Protein AF-A0A1Y5GQB9-F1 (afdb_monomer_lite)

Radius of gyration: 12.96 Å; chains: 1; bounding box: 36×26×38 Å

pLDDT: mean 78.53, std 13.79, range [39.03, 92.88]

Secondary structure (DSSP, 8-state):
-------EEEEE-SEEEEETTTEEEEEEE-SSTT----TT-EEEEE-TTS-EEEEEEEEEEEEEPTTSS-EEEEEEE---SS-PPPTTPEEEE-

Structure (mmCIF, N/CA/C/O backbone):
data_AF-A0A1Y5GQB9-F1
#
_entry.id   AF-A0A1Y5GQB9-F1
#
loop_
_atom_site.group_PDB
_atom_site.id
_atom_site.type_symbol
_atom_site.label_atom_id
_atom_site.label_alt_id
_atom_site.label_comp_id
_atom_site.label_asym_id
_atom_site.label_entity_id
_atom_site.label_seq_id
_atom_site.pdbx_PDB_ins_code
_atom_site.Cartn_x
_atom_site.Cartn_y
_atom_site.Cartn_z
_atom_site.occupancy
_atom_site.B_iso_or_equiv
_atom_site.auth_seq_id
_atom_site.auth_comp_id
_atom_site.auth_asym_id
_atom_site.auth_atom_id
_atom_site.pdbx_PDB_model_num
ATOM 1 N N . MET A 1 1 ? 20.490 12.911 17.742 1.00 39.03 1 MET A N 1
ATOM 2 C CA . MET A 1 1 ? 20.914 11.945 16.705 1.00 39.03 1 MET A CA 1
ATOM 3 C C . MET A 1 1 ? 19.656 11.349 16.090 1.00 39.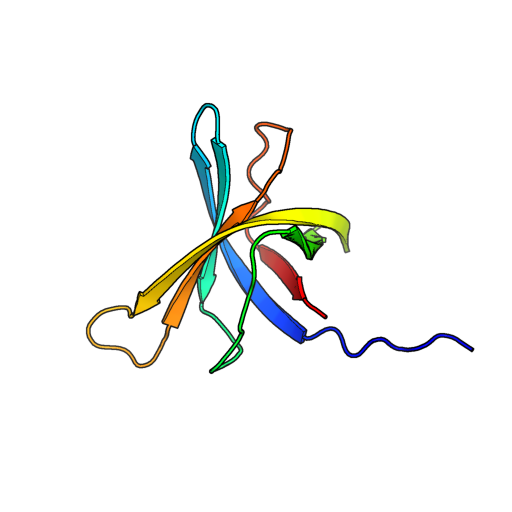03 1 MET A C 1
ATOM 5 O O . MET A 1 1 ? 19.183 10.329 16.569 1.00 39.03 1 MET A O 1
ATOM 9 N N . SER A 1 2 ? 19.055 12.024 15.106 1.00 41.31 2 SER A N 1
ATOM 10 C CA . SER A 1 2 ? 17.935 11.436 14.362 1.00 41.31 2 SER A CA 1
ATOM 11 C C . SER A 1 2 ? 18.523 10.476 13.347 1.00 41.31 2 SER A C 1
ATOM 13 O O . SER A 1 2 ? 19.142 10.910 12.378 1.00 41.31 2 SER A O 1
ATOM 15 N N . SER A 1 3 ? 18.378 9.179 13.607 1.00 40.19 3 SER A N 1
ATOM 16 C CA . SER A 1 3 ? 18.512 8.169 12.568 1.00 40.19 3 SER A CA 1
ATOM 17 C C . SER A 1 3 ? 17.518 8.553 11.477 1.00 40.19 3 SER A C 1
ATOM 19 O O . SER A 1 3 ? 16.307 8.440 11.668 1.00 40.19 3 SER A O 1
ATOM 21 N N . VAL A 1 4 ? 18.017 9.100 10.369 1.00 47.78 4 VAL A N 1
ATOM 22 C CA . VAL A 1 4 ? 17.262 9.152 9.122 1.00 47.78 4 VAL A CA 1
ATOM 23 C C . VAL A 1 4 ? 17.159 7.694 8.700 1.00 47.78 4 VAL A C 1
ATOM 25 O O . VAL A 1 4 ? 18.006 7.184 7.970 1.00 47.78 4 VAL A O 1
ATOM 28 N N . MET A 1 5 ? 16.189 6.981 9.279 1.00 49.78 5 MET A N 1
ATOM 29 C CA . MET A 1 5 ? 15.832 5.652 8.813 1.00 49.78 5 MET A CA 1
ATOM 30 C C . MET A 1 5 ? 15.539 5.802 7.326 1.00 49.78 5 MET A C 1
ATOM 32 O O . MET A 1 5 ? 14.813 6.708 6.915 1.00 49.78 5 MET A O 1
ATOM 36 N N . ASN A 1 6 ? 16.221 4.999 6.519 1.00 60.19 6 ASN A N 1
ATOM 37 C CA . ASN A 1 6 ? 16.245 5.116 5.071 1.00 60.19 6 ASN A CA 1
ATOM 38 C C . ASN A 1 6 ? 14.926 4.561 4.511 1.00 60.19 6 ASN A C 1
ATOM 40 O O . ASN A 1 6 ? 14.892 3.474 3.946 1.00 60.19 6 ASN A O 1
ATOM 44 N N . ARG A 1 7 ? 13.823 5.274 4.768 1.00 73.56 7 ARG A N 1
ATOM 45 C CA . ARG A 1 7 ? 12.462 4.875 4.401 1.00 73.56 7 ARG A CA 1
ATOM 46 C C . ARG A 1 7 ? 12.369 4.790 2.885 1.00 73.56 7 ARG A C 1
ATOM 48 O O . ARG A 1 7 ? 12.577 5.787 2.189 1.00 73.56 7 ARG A O 1
ATOM 55 N N . LYS A 1 8 ? 12.042 3.614 2.357 1.00 85.50 8 LYS A N 1
ATOM 56 C CA . LYS A 1 8 ? 11.876 3.421 0.916 1.00 85.50 8 LYS A CA 1
ATOM 57 C C . LYS A 1 8 ? 10.439 3.723 0.542 1.00 85.50 8 LYS A C 1
ATOM 59 O O . LYS A 1 8 ? 9.521 3.071 1.028 1.00 85.50 8 LYS A O 1
ATOM 64 N N . HIS A 1 9 ? 10.253 4.706 -0.332 1.00 89.94 9 HIS A N 1
ATOM 65 C CA . HIS A 1 9 ? 8.957 4.954 -0.950 1.00 89.94 9 HIS A CA 1
ATOM 66 C C . HIS A 1 9 ? 8.633 3.787 -1.885 1.00 89.94 9 HIS A C 1
ATOM 68 O O . HIS A 1 9 ? 9.324 3.591 -2.884 1.00 89.94 9 HIS A O 1
ATOM 74 N N . ILE A 1 10 ? 7.624 2.994 -1.533 1.00 90.12 10 ILE A N 1
ATOM 75 C CA . ILE A 1 10 ? 7.302 1.759 -2.245 1.00 90.12 10 ILE A CA 1
ATOM 76 C C . ILE A 1 10 ? 6.349 2.040 -3.401 1.00 90.12 10 ILE A C 1
ATOM 78 O O . ILE A 1 10 ? 6.611 1.613 -4.521 1.00 90.12 10 ILE A O 1
ATOM 82 N N . PHE A 1 11 ? 5.262 2.764 -3.141 1.00 89.88 11 PHE A N 1
ATOM 83 C CA . PHE A 1 11 ? 4.293 3.175 -4.152 1.00 89.88 11 PHE A CA 1
ATOM 84 C C . PHE A 1 11 ? 3.436 4.335 -3.648 1.00 89.88 11 PHE A C 1
ATOM 86 O O . PHE A 1 11 ? 3.330 4.586 -2.444 1.00 89.88 11 PHE A O 1
ATOM 93 N N . THR A 1 12 ? 2.781 4.998 -4.594 1.00 91.50 12 THR A N 1
ATOM 94 C CA . THR A 1 12 ? 1.696 5.940 -4.326 1.00 91.50 12 THR A CA 1
ATOM 95 C C . THR A 1 12 ? 0.368 5.220 -4.531 1.00 91.50 12 THR A C 1
ATOM 97 O O . THR A 1 12 ? 0.215 4.511 -5.524 1.00 91.50 12 THR A O 1
ATOM 100 N N . VAL A 1 13 ? -0.586 5.397 -3.616 1.00 91.00 13 VAL A N 1
ATOM 101 C CA . VAL A 1 13 ? -1.934 4.827 -3.726 1.00 91.00 13 VAL A CA 1
ATOM 102 C C . VAL A 1 13 ? -2.650 5.444 -4.930 1.00 91.00 13 VAL A C 1
ATOM 104 O O . VAL A 1 13 ? -2.920 6.647 -4.955 1.00 91.00 13 VAL A O 1
ATOM 107 N N . GLU A 1 14 ? -2.944 4.609 -5.920 1.00 90.75 14 GLU A N 1
ATOM 108 C CA . GLU A 1 14 ? -3.703 4.938 -7.133 1.00 90.75 14 GLU A CA 1
ATOM 109 C C . GLU A 1 14 ? -5.132 4.390 -7.073 1.00 90.75 14 GLU A C 1
ATOM 111 O O . GLU A 1 14 ? -6.021 4.937 -7.722 1.00 90.75 14 GLU A O 1
ATOM 116 N N . ASP A 1 15 ? -5.355 3.347 -6.271 1.00 88.62 15 ASP A N 1
ATOM 117 C CA . ASP A 1 15 ? -6.675 2.805 -5.962 1.00 88.62 15 ASP A CA 1
ATOM 118 C C . ASP A 1 15 ? -6.677 2.195 -4.551 1.00 88.62 15 ASP A C 1
ATOM 120 O O . ASP A 1 15 ? -5.642 1.747 -4.046 1.00 88.62 15 ASP A O 1
ATOM 124 N N . ALA A 1 16 ? -7.834 2.197 -3.895 1.00 88.06 16 ALA A N 1
ATOM 125 C CA . ALA A 1 16 ? -8.008 1.589 -2.586 1.00 88.06 16 ALA A CA 1
ATOM 126 C C . ALA A 1 16 ? -9.444 1.107 -2.381 1.00 88.06 16 ALA A C 1
ATOM 128 O O . ALA A 1 16 ? -10.407 1.834 -2.622 1.00 88.06 16 ALA A O 1
ATOM 129 N N . PHE A 1 17 ? -9.603 -0.105 -1.853 1.00 85.94 17 PHE A N 1
ATOM 130 C CA . PHE A 1 17 ? -10.924 -0.666 -1.580 1.00 85.94 17 PHE A CA 1
ATOM 131 C C . PHE A 1 17 ? -10.947 -1.479 -0.290 1.00 85.94 17 PHE A C 1
ATOM 133 O O . PHE A 1 17 ? -9.958 -2.084 0.118 1.00 85.94 17 PHE A O 1
ATOM 140 N N . TYR A 1 18 ? -12.100 -1.479 0.371 1.00 85.50 18 TYR A N 1
ATOM 141 C CA . TYR A 1 18 ? -12.314 -2.218 1.608 1.00 85.50 18 TYR A CA 1
ATOM 142 C C . TYR A 1 18 ? -12.843 -3.623 1.305 1.00 85.50 18 TYR A C 1
ATOM 144 O O . TYR A 1 18 ? -13.788 -3.781 0.532 1.00 85.50 18 TYR A O 1
ATOM 152 N N . ILE A 1 19 ? -12.260 -4.633 1.947 1.00 83.38 19 ILE A N 1
ATOM 153 C CA . ILE A 1 19 ? -12.768 -6.003 1.970 1.00 83.38 19 ILE A CA 1
ATOM 154 C C . ILE A 1 19 ? -13.390 -6.249 3.343 1.00 83.38 19 ILE A C 1
ATOM 156 O O . ILE A 1 19 ? -12.704 -6.222 4.371 1.00 83.38 19 ILE A O 1
ATOM 160 N N . GLU A 1 20 ? -14.693 -6.522 3.349 1.00 82.56 20 GLU A N 1
ATOM 161 C CA . GLU A 1 20 ? -15.456 -6.760 4.570 1.00 82.56 20 GLU A CA 1
ATOM 162 C C . GLU A 1 20 ? -14.846 -7.880 5.420 1.00 82.56 20 GLU A C 1
ATOM 164 O O . GLU A 1 20 ? -14.522 -8.964 4.934 1.00 82.56 20 GLU A O 1
ATOM 169 N N . GLY A 1 21 ? -14.635 -7.578 6.705 1.00 82.00 21 GLY A N 1
ATOM 170 C CA . GLY A 1 21 ? -14.038 -8.503 7.667 1.00 82.00 21 GLY A CA 1
ATOM 171 C C . GLY A 1 21 ? -12.540 -8.769 7.478 1.00 82.00 21 GLY A C 1
ATOM 172 O O . GLY A 1 21 ? -11.993 -9.572 8.231 1.00 82.00 21 GLY A O 1
ATOM 173 N N . ARG A 1 22 ? -11.864 -8.121 6.513 1.00 81.31 22 ARG A N 1
ATOM 174 C CA . ARG A 1 22 ? -10.421 -8.312 6.266 1.00 81.31 22 ARG A CA 1
ATOM 175 C C . ARG A 1 22 ? -9.580 -7.046 6.394 1.00 81.31 22 ARG A C 1
ATOM 177 O O . ARG A 1 22 ? -8.509 -7.125 6.979 1.00 81.31 22 ARG A O 1
ATOM 184 N N . GLY A 1 23 ? -10.027 -5.905 5.868 1.00 85.56 23 GLY A N 1
ATOM 185 C CA . GLY A 1 23 ? -9.249 -4.657 5.901 1.00 85.56 23 GLY A CA 1
ATOM 186 C C . GLY A 1 23 ? -9.320 -3.868 4.597 1.00 85.56 23 GLY A C 1
ATOM 187 O O . GLY A 1 23 ? -10.242 -4.054 3.806 1.00 85.56 23 GLY A O 1
ATOM 188 N 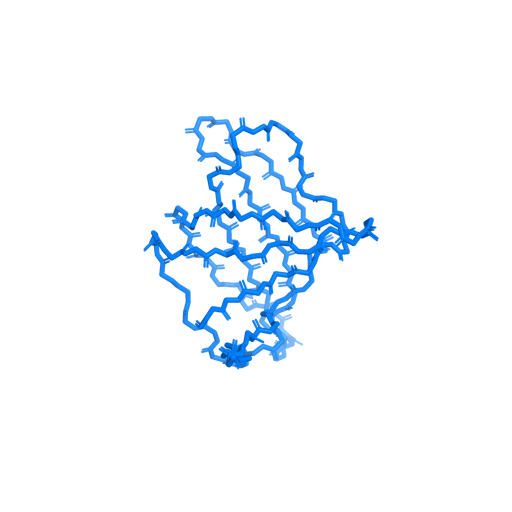N . VAL A 1 24 ? -8.351 -2.982 4.369 1.00 87.69 24 VAL A N 1
ATOM 189 C CA . VAL A 1 24 ? -8.269 -2.146 3.158 1.00 87.69 24 VAL A CA 1
ATOM 190 C C . VAL A 1 24 ? -7.129 -2.643 2.277 1.00 87.69 24 VAL A C 1
ATOM 192 O O . VAL A 1 24 ? -6.030 -2.879 2.769 1.00 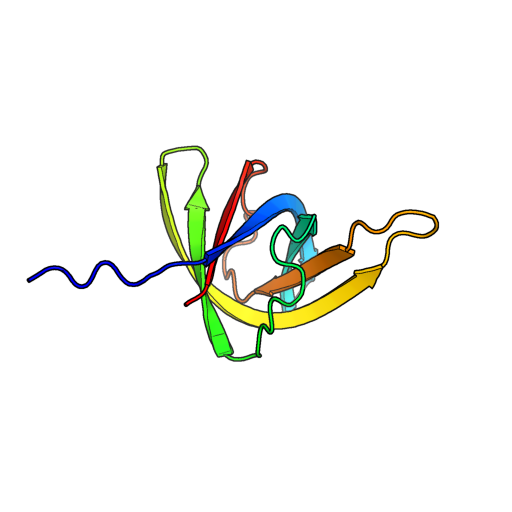87.69 24 VAL A O 1
ATOM 195 N N . VAL A 1 25 ? -7.379 -2.791 0.980 1.00 88.25 25 VAL A N 1
ATOM 196 C CA . VAL A 1 25 ? -6.344 -3.047 -0.023 1.00 88.25 25 VAL A CA 1
ATOM 197 C C . VAL A 1 25 ? -5.892 -1.715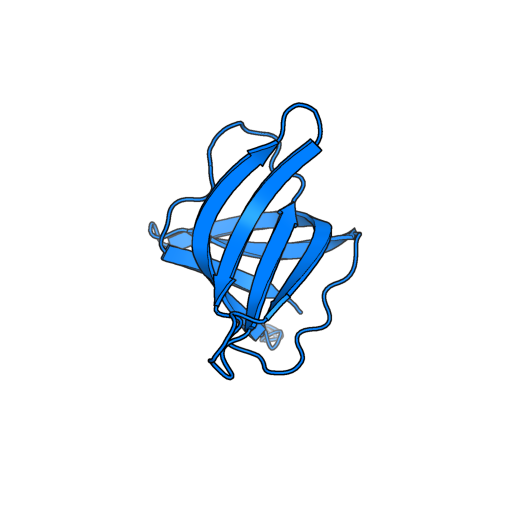 -0.601 1.00 88.25 25 VAL A C 1
ATOM 199 O O . VAL A 1 25 ? -6.715 -0.947 -1.090 1.00 88.25 25 VAL A O 1
ATOM 202 N N . LEU A 1 26 ? -4.589 -1.456 -0.542 1.00 89.75 26 LEU A N 1
ATOM 203 C CA . LEU A 1 26 ? -3.925 -0.313 -1.160 1.00 89.75 26 LEU A CA 1
ATOM 204 C C . LEU A 1 26 ? -3.258 -0.770 -2.450 1.00 89.75 26 LEU A C 1
ATOM 206 O O . LEU A 1 26 ? -2.455 -1.701 -2.418 1.00 89.75 26 LEU A O 1
ATOM 210 N N . VAL A 1 27 ? -3.568 -0.117 -3.564 1.00 88.31 27 VAL A N 1
ATOM 211 C CA . VAL A 1 27 ? -3.047 -0.481 -4.880 1.00 88.31 27 VAL A CA 1
ATOM 212 C C . VAL A 1 27 ? -2.262 0.681 -5.466 1.00 88.31 27 VAL A C 1
ATOM 214 O O . VAL A 1 27 ? -2.701 1.830 -5.438 1.00 88.31 27 VAL A O 1
ATOM 217 N N . GLY A 1 28 ? -1.103 0.377 -6.038 1.00 88.12 28 GLY A N 1
ATOM 218 C CA . GLY A 1 28 ? -0.352 1.332 -6.841 1.00 88.12 28 GLY A CA 1
ATOM 219 C C . GLY A 1 28 ? 0.773 0.678 -7.622 1.00 88.12 28 GLY A C 1
ATOM 220 O O . GLY A 1 28 ? 1.081 -0.505 -7.451 1.00 88.12 28 GLY A O 1
ATOM 221 N N . ASN A 1 29 ? 1.396 1.459 -8.499 1.00 85.31 29 ASN A N 1
ATOM 222 C CA . ASN A 1 29 ? 2.581 1.013 -9.220 1.00 85.31 29 ASN A CA 1
ATOM 223 C C . ASN A 1 29 ? 3.781 0.973 -8.271 1.00 85.31 29 ASN A C 1
ATOM 225 O O . ASN A 1 29 ? 4.136 1.975 -7.647 1.00 85.31 29 ASN A O 1
ATOM 229 N N . CYS A 1 30 ? 4.413 -0.193 -8.174 1.00 83.62 30 CYS A N 1
ATOM 230 C CA . CYS A 1 30 ? 5.589 -0.381 -7.346 1.00 83.62 30 CYS A CA 1
ATOM 231 C C . CYS A 1 30 ? 6.780 0.365 -7.960 1.00 83.62 30 CYS A C 1
ATOM 233 O O . CYS A 1 30 ? 7.197 0.092 -9.086 1.00 83.62 30 CYS A O 1
ATOM 235 N N . LEU A 1 31 ? 7.343 1.303 -7.204 1.00 82.38 31 LEU A N 1
ATOM 236 C CA . LEU A 1 31 ? 8.509 2.100 -7.592 1.00 82.38 31 LEU A CA 1
ATOM 237 C C . LEU A 1 31 ? 9.827 1.370 -7.316 1.00 82.38 31 LEU A C 1
ATOM 239 O O . LEU A 1 31 ? 10.889 1.796 -7.767 1.00 82.38 31 LEU A O 1
ATOM 243 N N . VAL A 1 32 ? 9.771 0.271 -6.564 1.00 79.44 32 VAL A N 1
ATOM 244 C CA . VAL A 1 32 ? 10.939 -0.502 -6.155 1.00 79.44 32 VAL A CA 1
ATOM 245 C C . VAL A 1 32 ? 10.862 -1.870 -6.812 1.00 79.44 32 VAL A C 1
ATOM 247 O O . VAL A 1 32 ? 10.026 -2.696 -6.465 1.00 79.44 32 VAL A O 1
ATOM 250 N N . THR A 1 33 ? 11.800 -2.152 -7.712 1.00 64.25 33 THR A N 1
ATOM 251 C CA . THR A 1 33 ? 11.818 -3.351 -8.574 1.00 64.25 33 THR A CA 1
ATOM 252 C C . THR A 1 33 ? 11.850 -4.689 -7.808 1.00 64.25 33 THR A C 1
ATOM 254 O O . THR A 1 33 ? 11.765 -5.746 -8.425 1.00 64.25 33 THR A O 1
ATOM 257 N N . LYS A 1 34 ? 12.016 -4.661 -6.475 1.00 64.38 34 LYS A N 1
ATOM 258 C CA . LYS A 1 34 ? 12.059 -5.813 -5.556 1.00 64.38 34 LYS A CA 1
ATOM 259 C C . LYS A 1 34 ? 11.615 -5.445 -4.129 1.00 64.38 34 LYS A C 1
ATOM 261 O O . LYS A 1 34 ? 12.284 -5.829 -3.170 1.00 64.38 34 LYS A O 1
ATOM 266 N N . ALA A 1 35 ? 10.563 -4.644 -3.953 1.00 69.31 35 ALA A N 1
ATOM 267 C CA . ALA A 1 35 ? 10.024 -4.447 -2.604 1.00 69.31 35 ALA A CA 1
ATOM 268 C C . ALA A 1 35 ? 9.499 -5.785 -2.071 1.00 69.31 35 ALA A C 1
ATOM 270 O O . ALA A 1 35 ? 8.469 -6.265 -2.533 1.00 69.31 35 ALA A O 1
ATOM 271 N N . LEU A 1 36 ? 10.223 -6.394 -1.131 1.00 77.25 36 LEU A N 1
ATOM 272 C CA . LEU A 1 36 ? 9.755 -7.549 -0.375 1.00 77.25 36 LEU A CA 1
ATOM 273 C C . LEU A 1 36 ? 9.002 -7.016 0.837 1.00 77.25 36 LEU A C 1
ATOM 275 O O . LEU A 1 36 ? 9.619 -6.486 1.759 1.00 77.25 36 LEU A O 1
ATOM 279 N N . LEU A 1 37 ? 7.679 -7.113 0.788 1.00 83.81 37 LEU A N 1
ATOM 280 C CA . LEU A 1 37 ? 6.807 -6.765 1.897 1.00 83.81 37 LEU A CA 1
ATOM 281 C C . LEU A 1 37 ? 6.319 -8.051 2.555 1.00 83.81 37 LEU A C 1
ATOM 283 O O . LEU A 1 37 ? 5.975 -9.015 1.868 1.00 83.81 37 LEU A O 1
ATOM 287 N N . PHE A 1 38 ? 6.286 -8.060 3.883 1.00 84.38 38 PHE A N 1
ATOM 288 C CA . PHE A 1 38 ? 5.894 -9.235 4.655 1.00 84.38 38 PHE A CA 1
ATOM 289 C C . PHE A 1 38 ? 4.674 -8.942 5.532 1.00 84.38 38 PHE A C 1
ATOM 291 O O . PHE A 1 38 ? 4.538 -7.824 6.033 1.00 84.38 38 PHE A O 1
ATOM 298 N N . PRO A 1 39 ? 3.802 -9.936 5.776 1.00 85.69 39 PRO A N 1
ATOM 299 C CA . PRO A 1 39 ? 2.784 -9.827 6.814 1.00 85.69 39 PRO A CA 1
ATOM 300 C C . PRO A 1 39 ? 3.393 -9.412 8.159 1.00 85.69 39 PRO A C 1
ATOM 302 O O . PRO A 1 39 ? 4.504 -9.820 8.503 1.00 85.69 39 PRO A O 1
ATOM 305 N N . ASN A 1 40 ? 2.652 -8.609 8.917 1.00 87.00 40 ASN A N 1
ATOM 306 C CA . ASN A 1 40 ? 3.030 -7.975 10.183 1.00 87.00 40 ASN A CA 1
ATOM 307 C C . ASN A 1 40 ? 4.120 -6.889 10.089 1.00 87.00 40 ASN A C 1
ATOM 309 O O . ASN A 1 40 ? 4.496 -6.285 11.097 1.00 87.00 40 ASN A O 1
ATOM 313 N N . GLN A 1 41 ? 4.637 -6.594 8.891 1.00 88.44 41 GLN A N 1
ATOM 314 C CA . GLN A 1 41 ? 5.493 -5.429 8.691 1.00 88.44 41 GLN A CA 1
ATOM 315 C C . GLN A 1 41 ? 4.657 -4.149 8.810 1.00 88.44 41 GLN A C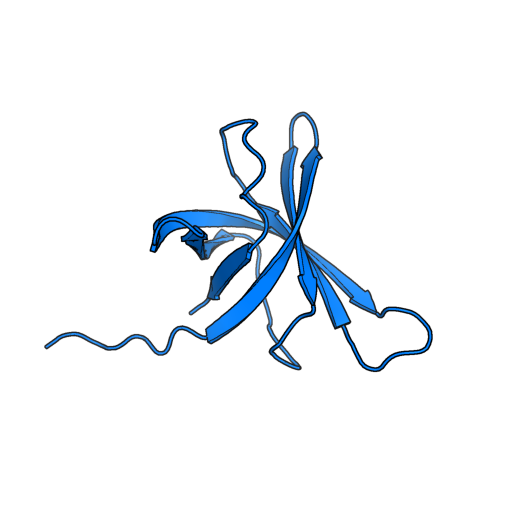 1
ATOM 317 O O . GLN A 1 41 ? 3.529 -4.069 8.315 1.00 88.44 41 GLN A O 1
ATOM 322 N N . LYS A 1 42 ? 5.224 -3.130 9.460 1.00 88.88 42 LYS A N 1
ATOM 323 C CA . LYS A 1 42 ? 4.602 -1.809 9.541 1.00 88.88 42 LYS A CA 1
ATOM 324 C C . LYS A 1 42 ? 4.866 -1.015 8.269 1.00 88.88 42 LYS A C 1
ATOM 326 O O . LYS A 1 42 ? 5.987 -0.993 7.766 1.00 88.88 42 LYS A O 1
ATOM 331 N N . LEU A 1 43 ? 3.834 -0.333 7.798 1.00 89.38 43 LEU A N 1
ATOM 332 C CA . LEU A 1 43 ? 3.909 0.649 6.730 1.00 89.38 43 LEU A CA 1
ATOM 333 C C . LEU A 1 43 ? 3.613 2.027 7.287 1.00 89.38 43 LEU A C 1
ATOM 335 O O . LEU A 1 43 ? 2.656 2.213 8.041 1.00 89.38 43 LEU A O 1
ATOM 339 N N . GLU A 1 44 ? 4.408 2.996 6.862 1.00 91.12 44 GLU A N 1
ATOM 340 C CA . GLU A 1 44 ? 4.082 4.398 7.060 1.00 91.12 44 GLU A CA 1
ATOM 341 C C . GLU A 1 44 ? 3.307 4.908 5.845 1.00 91.12 44 GLU A C 1
ATOM 343 O O . GLU A 1 44 ? 3.703 4.712 4.693 1.00 91.12 44 GLU A O 1
ATOM 348 N N . LEU A 1 45 ? 2.197 5.579 6.115 1.00 90.19 45 LEU A N 1
ATOM 349 C CA . LEU A 1 45 ? 1.339 6.216 5.134 1.00 90.19 45 LEU A CA 1
ATOM 350 C C . LEU A 1 45 ? 1.468 7.726 5.318 1.00 90.19 45 LEU A C 1
ATOM 352 O O . LEU A 1 45 ? 1.134 8.250 6.380 1.00 90.19 45 LEU A O 1
ATOM 356 N N . VAL A 1 46 ? 1.940 8.425 4.291 1.00 91.69 46 VAL A N 1
ATOM 357 C CA . VAL A 1 46 ? 1.927 9.892 4.258 1.00 91.69 46 VAL A CA 1
ATOM 358 C C . VAL A 1 46 ? 0.738 10.326 3.417 1.00 91.69 46 VAL A C 1
ATOM 360 O O . VAL A 1 46 ? 0.732 10.146 2.196 1.00 91.69 46 VAL A O 1
ATOM 363 N N . LEU A 1 47 ? -0.280 10.855 4.089 1.00 90.19 47 LEU A N 1
ATOM 364 C CA . LEU A 1 47 ? -1.522 11.327 3.487 1.00 90.19 47 LEU A CA 1
ATOM 365 C C . LEU A 1 47 ? -1.262 12.559 2.602 1.00 90.19 47 LEU A C 1
ATOM 367 O O . LEU A 1 47 ? -0.296 13.290 2.835 1.00 90.19 47 LEU A O 1
ATOM 371 N N . PRO A 1 48 ? -2.135 12.862 1.622 1.00 88.38 48 PRO A N 1
ATOM 372 C CA . PRO A 1 48 ? -2.022 14.085 0.822 1.00 88.38 48 PRO A CA 1
ATOM 373 C C . PRO A 1 48 ? -2.043 15.379 1.649 1.00 88.38 48 PRO A C 1
ATOM 375 O O . PRO A 1 48 ? -1.477 16.381 1.220 1.00 88.38 48 PRO A O 1
ATOM 378 N N . SER A 1 49 ? -2.659 15.359 2.839 1.00 88.94 49 SER A N 1
ATOM 379 C CA . SER A 1 49 ? -2.620 16.465 3.808 1.00 88.94 49 SER A CA 1
ATOM 380 C C . SER A 1 49 ? -1.225 16.706 4.399 1.00 88.94 49 SER A C 1
ATOM 382 O O . SER A 1 49 ? -0.968 17.780 4.936 1.00 88.94 49 SER A O 1
ATOM 384 N N . GLY A 1 50 ? -0.324 15.725 4.297 1.00 86.69 50 GLY A N 1
ATOM 385 C CA . GLY A 1 50 ? 0.970 15.690 4.974 1.00 86.69 50 GLY A CA 1
ATOM 386 C C . GLY A 1 50 ? 0.948 14.929 6.301 1.00 86.69 50 GLY A C 1
ATOM 387 O O . GLY A 1 50 ? 2.012 14.706 6.878 1.00 86.69 50 GLY A O 1
ATOM 388 N N . ASP A 1 51 ? -0.229 14.500 6.766 1.00 87.81 51 ASP A N 1
ATOM 389 C CA . ASP A 1 51 ? -0.356 13.712 7.991 1.00 87.81 51 ASP A CA 1
ATOM 390 C C . ASP A 1 51 ? 0.289 12.333 7.833 1.00 87.81 51 ASP A C 1
ATOM 392 O O . ASP A 1 51 ? 0.291 11.735 6.752 1.00 87.81 51 ASP A O 1
ATOM 396 N N . LEU A 1 52 ? 0.824 11.817 8.938 1.00 88.50 52 LEU A N 1
ATOM 397 C CA . LEU A 1 52 ? 1.459 10.508 8.987 1.00 88.50 52 LEU A CA 1
ATOM 398 C C . LEU A 1 52 ? 0.574 9.523 9.749 1.00 88.50 52 LEU A C 1
ATOM 400 O O . LEU A 1 52 ? 0.214 9.757 10.902 1.00 88.50 52 LEU A O 1
ATOM 404 N N . ALA A 1 53 ? 0.281 8.397 9.113 1.00 87.25 53 ALA A N 1
ATOM 405 C CA . ALA A 1 53 ? -0.363 7.247 9.727 1.00 87.25 53 ALA A CA 1
ATOM 406 C C . ALA A 1 53 ? 0.559 6.027 9.643 1.00 87.25 53 ALA A C 1
ATOM 408 O O . ALA A 1 53 ? 1.402 5.924 8.755 1.00 87.25 53 ALA A O 1
ATOM 409 N N . VAL A 1 54 ? 0.400 5.088 10.573 1.00 88.25 54 VAL A N 1
ATOM 410 C CA . VAL A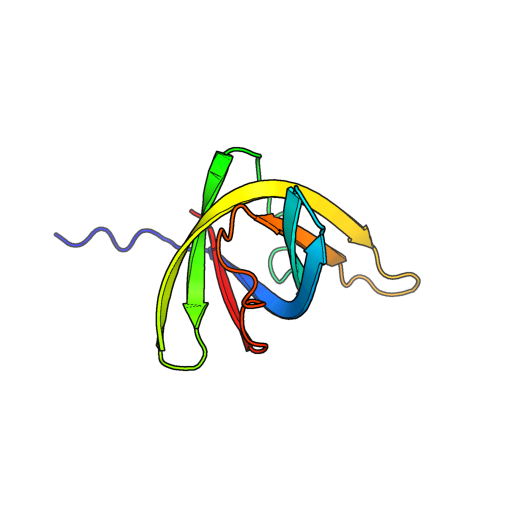 1 54 ? 1.128 3.815 10.562 1.00 88.25 54 VAL A CA 1
ATOM 411 C C . VAL A 1 54 ? 0.112 2.691 10.567 1.00 88.25 54 VAL A C 1
ATOM 413 O O . VAL A 1 54 ? -0.824 2.699 11.364 1.00 88.25 54 VAL A O 1
ATOM 416 N N . THR A 1 55 ? 0.294 1.727 9.675 1.00 88.62 55 THR A N 1
ATOM 417 C CA . THR A 1 55 ? -0.554 0.540 9.584 1.00 88.62 55 THR A CA 1
ATOM 418 C C . THR A 1 55 ? 0.294 -0.721 9.502 1.00 88.62 55 THR A C 1
ATOM 420 O O . THR A 1 55 ? 1.509 -0.656 9.332 1.00 88.62 55 THR A O 1
ATOM 423 N N . GLU A 1 56 ? -0.342 -1.872 9.653 1.00 89.75 56 GLU A N 1
ATOM 424 C CA . GLU A 1 56 ? 0.295 -3.182 9.608 1.00 89.75 56 GLU A CA 1
ATOM 425 C C . GLU A 1 56 ? -0.202 -3.958 8.390 1.00 89.75 56 GLU A C 1
ATOM 427 O O . GLU A 1 56 ? -1.395 -3.939 8.065 1.00 89.75 56 GLU A O 1
ATOM 432 N N . ILE A 1 57 ? 0.724 -4.628 7.706 1.00 89.75 57 ILE A N 1
ATOM 433 C CA . ILE A 1 57 ? 0.424 -5.481 6.560 1.00 89.75 57 ILE A CA 1
ATOM 434 C C . ILE A 1 57 ? -0.241 -6.762 7.054 1.00 89.75 57 ILE A C 1
ATOM 436 O O . ILE A 1 57 ? 0.336 -7.511 7.835 1.00 89.75 57 ILE A O 1
ATOM 440 N N . ILE A 1 58 ? -1.429 -7.056 6.537 1.00 88.31 58 ILE A N 1
ATOM 441 C CA . ILE A 1 58 ? -2.103 -8.345 6.733 1.00 88.31 58 ILE A CA 1
ATOM 442 C C . ILE A 1 58 ? -1.706 -9.314 5.612 1.00 88.31 58 ILE A C 1
ATOM 444 O O . ILE A 1 58 ? -1.493 -10.499 5.857 1.00 88.31 58 ILE A O 1
ATOM 448 N N . GLY A 1 59 ? -1.588 -8.818 4.378 1.00 84.81 59 GLY A N 1
ATOM 449 C CA . GLY A 1 59 ? -1.236 -9.621 3.208 1.00 84.81 59 GLY A CA 1
ATOM 450 C C . GLY A 1 59 ? -0.716 -8.767 2.056 1.00 84.81 59 GLY A C 1
ATOM 451 O O . GLY A 1 59 ? -0.965 -7.563 2.005 1.00 84.81 59 GLY A O 1
ATOM 452 N N . VAL A 1 60 ? 0.020 -9.388 1.137 1.00 82.56 60 VAL A N 1
ATOM 453 C CA . VAL A 1 60 ? 0.621 -8.716 -0.022 1.00 82.56 60 VAL A CA 1
ATOM 454 C C . VAL A 1 60 ? 0.390 -9.571 -1.254 1.00 82.56 60 VAL A C 1
ATOM 456 O O . VAL A 1 60 ? 0.756 -10.745 -1.255 1.00 82.56 60 VAL A O 1
ATOM 459 N N . ASP A 1 61 ? -0.158 -8.963 -2.299 1.00 78.94 61 ASP A N 1
ATOM 460 C CA . ASP A 1 61 ? -0.329 -9.579 -3.608 1.00 78.94 61 ASP A CA 1
ATOM 461 C C . ASP A 1 61 ? 0.369 -8.726 -4.676 1.00 78.94 61 ASP A C 1
ATOM 463 O O . ASP A 1 61 ? 0.184 -7.508 -4.771 1.00 78.94 61 ASP A O 1
ATOM 467 N N . TYR A 1 62 ? 1.187 -9.372 -5.505 1.00 71.38 62 TYR A N 1
ATOM 468 C CA . TYR A 1 62 ? 1.900 -8.725 -6.605 1.00 71.38 62 TYR A CA 1
ATOM 469 C C . TYR A 1 62 ? 1.218 -9.066 -7.926 1.00 71.38 62 TYR A C 1
ATOM 471 O O . TYR A 1 62 ? 1.009 -10.239 -8.239 1.00 71.38 62 TYR A O 1
ATOM 479 N N . PHE A 1 63 ? 0.916 -8.047 -8.729 1.00 69.19 63 PHE A N 1
ATOM 480 C CA . PHE A 1 63 ? 0.254 -8.209 -10.017 1.00 69.19 63 PHE A CA 1
ATOM 481 C C . PHE A 1 63 ? 1.126 -7.617 -11.124 1.00 69.19 63 PHE A C 1
ATOM 483 O O . PHE A 1 63 ? 1.333 -6.406 -11.220 1.00 69.19 63 PHE A O 1
ATOM 490 N N . THR A 1 64 ? 1.637 -8.465 -12.012 1.00 62.25 64 THR A N 1
ATOM 491 C CA . THR A 1 64 ? 2.285 -7.973 -13.230 1.00 62.25 64 THR A CA 1
ATOM 492 C C . THR A 1 64 ? 1.206 -7.522 -14.203 1.00 62.25 64 THR A C 1
ATOM 494 O O . THR A 1 64 ? 0.369 -8.321 -14.631 1.00 62.25 64 THR A O 1
ATOM 497 N N . LYS A 1 65 ? 1.201 -6.237 -14.563 1.00 58.25 65 LYS A N 1
ATOM 498 C CA . LYS A 1 65 ? 0.277 -5.741 -15.582 1.00 58.25 65 LYS A CA 1
ATOM 499 C C . LYS A 1 65 ? 0.716 -6.327 -16.928 1.00 58.25 65 LYS A C 1
ATOM 501 O O . LYS A 1 65 ? 1.871 -6.177 -17.323 1.00 58.25 65 LYS A O 1
ATOM 506 N N . CYS A 1 66 ? -0.181 -7.036 -17.614 1.00 51.25 66 CYS A N 1
ATOM 507 C CA . CYS A 1 66 ? 0.131 -7.634 -18.914 1.00 51.25 66 CYS A CA 1
ATOM 508 C C . CYS A 1 66 ? 0.646 -6.551 -19.878 1.00 51.25 66 CYS A C 1
ATOM 510 O O . CYS A 1 66 ? 0.052 -5.478 -19.966 1.00 51.25 66 CYS A O 1
ATOM 512 N N . PHE A 1 67 ? 1.725 -6.851 -20.607 1.00 54.56 67 PHE A N 1
ATOM 513 C CA . PHE A 1 67 ? 2.346 -5.964 -21.603 1.00 54.56 67 PHE A CA 1
ATOM 514 C C . PHE A 1 67 ? 3.026 -4.692 -21.057 1.00 54.56 67 PHE A C 1
ATOM 516 O O . PHE A 1 67 ? 3.259 -3.754 -21.817 1.00 54.56 67 PHE A O 1
ATOM 523 N N . SER A 1 68 ? 3.398 -4.654 -19.773 1.00 59.66 68 SER A N 1
ATOM 524 C CA . SER A 1 68 ? 4.310 -3.631 -19.246 1.00 59.66 68 SER A CA 1
ATOM 525 C C . SER A 1 68 ? 5.267 -4.212 -18.211 1.00 59.66 68 SER A C 1
ATOM 527 O O . SER A 1 68 ? 4.866 -5.072 -17.432 1.00 59.66 68 SER A O 1
ATOM 529 N N . ASP A 1 69 ? 6.479 -3.665 -18.124 1.00 60.06 69 ASP A N 1
ATOM 530 C CA . ASP A 1 69 ? 7.416 -3.974 -17.032 1.00 60.06 69 ASP A CA 1
ATOM 531 C C . ASP A 1 69 ? 6.980 -3.355 -15.685 1.00 60.06 69 ASP A C 1
ATOM 533 O O . ASP A 1 69 ? 7.605 -3.590 -14.650 1.00 60.06 69 ASP A O 1
ATOM 537 N N . ASN A 1 70 ? 5.887 -2.579 -15.675 1.00 64.75 70 ASN A N 1
ATOM 538 C CA . ASN A 1 70 ? 5.319 -2.005 -14.463 1.00 64.75 70 ASN A CA 1
ATOM 539 C C . ASN A 1 70 ? 4.639 -3.097 -13.627 1.00 64.75 70 ASN A C 1
ATOM 541 O O . ASN A 1 70 ? 3.657 -3.723 -14.038 1.00 64.75 70 ASN A O 1
ATOM 545 N N . GLN A 1 71 ? 5.151 -3.292 -12.415 1.00 67.75 71 GLN A N 1
ATOM 546 C CA . GLN A 1 71 ? 4.535 -4.152 -11.413 1.00 67.75 71 GLN A CA 1
ATOM 547 C C . GLN A 1 71 ? 3.536 -3.326 -10.604 1.00 67.75 71 GLN A C 1
ATOM 549 O O . GLN A 1 71 ? 3.928 -2.419 -9.869 1.00 67.75 71 GLN A O 1
ATOM 554 N N . ALA A 1 72 ? 2.247 -3.633 -10.735 1.00 73.44 72 ALA A N 1
ATOM 555 C CA . ALA A 1 72 ? 1.254 -3.151 -9.790 1.00 73.44 72 ALA A CA 1
ATOM 556 C C . ALA A 1 72 ? 1.335 -4.016 -8.526 1.00 73.44 72 ALA A C 1
ATOM 558 O O . ALA A 1 72 ? 1.553 -5.227 -8.589 1.00 73.44 72 ALA A O 1
ATOM 559 N N . MET A 1 73 ? 1.172 -3.401 -7.365 1.00 80.94 73 MET A N 1
ATOM 560 C CA . MET A 1 73 ? 1.203 -4.102 -6.089 1.00 80.94 73 MET A CA 1
ATOM 561 C C . MET A 1 73 ? -0.056 -3.762 -5.305 1.00 80.94 73 MET A C 1
ATOM 563 O O . MET A 1 73 ? -0.426 -2.593 -5.209 1.00 80.94 73 MET A O 1
ATOM 567 N N . GLY A 1 74 ? -0.708 -4.794 -4.774 1.00 83.00 74 GLY A N 1
ATOM 568 C CA . GLY A 1 74 ? -1.807 -4.682 -3.829 1.00 83.00 74 GLY A CA 1
ATOM 569 C C . GLY A 1 74 ? -1.329 -5.072 -2.436 1.00 83.00 74 GLY A C 1
ATOM 570 O O . GLY A 1 74 ? -0.796 -6.161 -2.239 1.00 83.00 74 GLY A O 1
ATOM 571 N N . VAL A 1 75 ? -1.521 -4.197 -1.454 1.00 84.00 75 VAL A N 1
ATOM 572 C CA . VAL A 1 75 ? -1.183 -4.476 -0.056 1.00 84.00 75 VAL A CA 1
ATOM 573 C C . VAL A 1 75 ? -2.449 -4.421 0.783 1.00 84.00 75 VAL A C 1
ATOM 575 O O . VAL A 1 75 ? -3.071 -3.367 0.901 1.00 84.00 75 VAL A O 1
ATOM 578 N N . LEU A 1 76 ? -2.829 -5.551 1.376 1.00 81.81 76 LEU A N 1
ATOM 579 C CA . LEU A 1 76 ? -3.905 -5.620 2.357 1.00 81.81 76 LEU A CA 1
ATOM 580 C C . LEU A 1 76 ? -3.367 -5.175 3.717 1.00 81.81 76 LEU A C 1
ATOM 582 O O . LEU A 1 76 ? -2.441 -5.784 4.256 1.00 81.81 76 LEU A O 1
ATOM 586 N N . VAL A 1 77 ? -3.977 -4.143 4.289 1.00 83.81 77 VAL A N 1
ATOM 587 C CA . VAL A 1 77 ? -3.569 -3.543 5.562 1.00 83.81 77 VAL A CA 1
ATOM 588 C C . VAL A 1 77 ? -4.704 -3.521 6.580 1.00 83.81 77 VAL A C 1
ATOM 590 O O . VAL A 1 77 ? -5.889 -3.436 6.236 1.00 83.81 77 VAL A O 1
ATOM 593 N N . ALA A 1 78 ? -4.324 -3.542 7.857 1.00 73.94 78 ALA A N 1
ATOM 594 C CA . ALA A 1 78 ? -5.221 -3.477 9.009 1.00 73.94 78 ALA A CA 1
ATOM 595 C C . ALA A 1 78 ? -5.740 -2.054 9.285 1.00 73.94 78 ALA A C 1
ATOM 597 O O . ALA A 1 78 ? -5.746 -1.593 10.427 1.00 73.94 78 ALA A O 1
ATOM 598 N N . LEU A 1 79 ? -6.166 -1.321 8.253 1.00 69.75 79 LEU A N 1
ATOM 599 C CA . LEU A 1 79 ? -6.868 -0.056 8.463 1.00 69.75 79 LEU A CA 1
ATOM 600 C C . LEU A 1 79 ? -8.247 -0.367 9.063 1.00 69.75 79 LEU A C 1
ATOM 602 O O . LEU A 1 79 ? -9.123 -0.926 8.406 1.00 69.75 79 LEU A O 1
ATOM 606 N N . GLN A 1 80 ? -8.403 -0.061 10.355 1.00 56.00 80 GLN A N 1
ATOM 607 C CA . GLN A 1 80 ? -9.607 -0.375 11.133 1.00 56.00 80 GLN A CA 1
ATOM 608 C C . GLN A 1 80 ? -10.807 0.507 10.768 1.00 56.00 80 GLN A C 1
ATOM 610 O O . GLN A 1 80 ? -11.952 0.134 11.023 1.00 56.00 80 GLN A O 1
ATOM 615 N N . HIS A 1 81 ? -10.565 1.665 10.155 1.00 54.66 81 HIS A N 1
ATOM 616 C CA . HIS A 1 81 ? -11.622 2.553 9.704 1.00 54.66 81 HIS A CA 1
ATOM 617 C C . HIS A 1 81 ? -11.936 2.274 8.237 1.00 54.66 81 HIS A C 1
ATOM 619 O O . HIS A 1 81 ? -11.037 2.164 7.412 1.00 54.66 81 HIS A O 1
ATOM 625 N N . LYS A 1 82 ? -13.232 2.194 7.909 1.00 53.53 82 LYS A N 1
ATOM 626 C CA . LYS A 1 82 ? -13.776 2.041 6.544 1.00 53.53 82 LYS A CA 1
ATOM 627 C C . LYS A 1 82 ? -13.358 3.160 5.572 1.00 53.53 82 LYS A C 1
ATOM 629 O O . LYS A 1 82 ? -13.816 3.180 4.433 1.00 53.53 82 LYS A O 1
ATOM 634 N N . GLU A 1 83 ? -12.543 4.104 6.025 1.00 58.56 83 GLU A N 1
ATOM 635 C CA . GLU A 1 83 ? -11.971 5.152 5.204 1.00 58.56 83 GLU A CA 1
ATOM 636 C C . GLU A 1 83 ? -10.862 4.538 4.352 1.00 58.56 83 GLU A C 1
ATOM 638 O O . GLU A 1 83 ? -9.825 4.087 4.841 1.00 58.56 83 GLU A O 1
ATOM 643 N N . GLN A 1 84 ? -11.128 4.476 3.049 1.00 65.56 84 GLN A N 1
ATOM 644 C CA . GLN A 1 84 ? -10.109 4.195 2.049 1.00 65.56 84 GLN A CA 1
ATOM 645 C C . GLN A 1 84 ? -8.949 5.170 2.271 1.00 65.56 84 GLN A C 1
ATOM 647 O O . GLN A 1 84 ? -9.185 6.366 2.463 1.00 65.56 84 GLN A O 1
ATOM 652 N N . ALA A 1 85 ? -7.705 4.684 2.239 1.00 74.94 85 ALA A N 1
ATOM 653 C CA . ALA A 1 85 ? -6.577 5.605 2.221 1.00 74.94 85 ALA A CA 1
ATOM 654 C C . ALA A 1 85 ? -6.749 6.530 1.000 1.00 74.94 85 ALA A C 1
ATOM 656 O O . ALA A 1 85 ? -6.934 6.020 -0.109 1.00 74.94 85 ALA A O 1
ATOM 657 N N . PRO A 1 86 ? -6.728 7.862 1.178 1.00 85.56 86 PRO A N 1
ATOM 658 C CA . PRO A 1 86 ? -6.928 8.796 0.082 1.00 85.56 86 PRO A CA 1
ATOM 659 C C . PRO A 1 86 ? -5.960 8.528 -1.070 1.00 85.56 86 PRO A C 1
ATOM 661 O O . PRO A 1 86 ? -4.781 8.232 -0.847 1.00 85.56 86 PRO A O 1
ATOM 664 N N . LEU A 1 87 ? -6.432 8.684 -2.306 1.00 89.56 87 LEU A N 1
ATOM 665 C CA . LEU A 1 87 ? -5.561 8.639 -3.479 1.00 89.56 87 LEU A CA 1
ATOM 666 C C . LEU A 1 87 ? -4.423 9.656 -3.341 1.00 89.56 87 LEU A C 1
ATOM 668 O O . LEU A 1 87 ? -4.607 10.752 -2.809 1.00 89.56 87 LEU A O 1
ATOM 672 N N . GLY A 1 88 ? -3.234 9.287 -3.809 1.00 88.56 88 GLY A N 1
ATOM 673 C CA . GLY A 1 88 ? -2.027 10.095 -3.635 1.00 88.56 88 GLY A CA 1
ATOM 674 C C . GLY A 1 88 ? -1.315 9.896 -2.293 1.00 88.56 88 GLY A C 1
ATOM 675 O O . GLY A 1 88 ? -0.240 10.468 -2.102 1.00 88.56 88 GLY A O 1
ATOM 676 N N . THR A 1 89 ? -1.858 9.074 -1.386 1.00 91.25 89 THR A N 1
ATOM 677 C CA . THR A 1 89 ? -1.140 8.630 -0.181 1.00 91.25 89 THR A CA 1
ATOM 678 C C . THR A 1 89 ? 0.147 7.919 -0.586 1.00 91.25 89 THR A C 1
ATOM 680 O O . THR A 1 89 ? 0.135 7.040 -1.446 1.00 91.25 89 THR A O 1
ATOM 683 N N . LYS A 1 90 ? 1.268 8.286 0.033 1.00 92.88 90 LYS A N 1
ATOM 684 C CA . LYS A 1 90 ? 2.572 7.667 -0.229 1.00 92.88 90 LYS A CA 1
ATOM 685 C C . LYS A 1 90 ? 2.849 6.588 0.801 1.00 92.88 90 LYS A C 1
ATOM 687 O O . LYS A 1 90 ? 2.748 6.847 2.000 1.00 92.88 90 LYS A O 1
ATOM 692 N N . VAL A 1 91 ? 3.219 5.402 0.333 1.00 90.75 91 VAL A N 1
ATOM 693 C CA . VAL A 1 91 ? 3.471 4.236 1.183 1.00 90.75 91 VAL A CA 1
ATOM 694 C C . VAL A 1 91 ? 4.968 4.014 1.320 1.00 90.75 91 VAL A C 1
ATOM 696 O O . VAL A 1 91 ? 5.677 3.854 0.323 1.00 90.75 91 VAL A O 1
ATOM 699 N N . TYR A 1 92 ? 5.447 3.978 2.558 1.00 91.12 92 TYR A N 1
ATOM 700 C CA . TYR A 1 92 ? 6.846 3.747 2.888 1.00 91.12 92 TYR A CA 1
ATOM 701 C C . TYR A 1 92 ? 7.008 2.485 3.730 1.00 91.12 92 TYR A C 1
ATOM 703 O O . TYR A 1 92 ? 6.188 2.194 4.602 1.00 91.12 92 TYR A O 1
ATOM 711 N N . ALA A 1 93 ? 8.103 1.773 3.484 1.00 86.44 93 ALA A N 1
ATOM 712 C CA . ALA A 1 93 ? 8.561 0.669 4.315 1.00 86.44 93 ALA A CA 1
ATOM 713 C C . ALA A 1 93 ? 10.023 0.891 4.734 1.00 86.44 93 ALA A C 1
ATOM 715 O O . ALA A 1 93 ? 10.778 1.588 4.040 1.00 86.44 93 ALA A O 1
ATOM 716 N N . GLU A 1 94 ? 10.398 0.308 5.873 1.00 72.12 94 GLU A N 1
ATOM 717 C CA . GLU A 1 94 ? 11.797 0.164 6.312 1.00 72.12 94 GLU A CA 1
ATOM 718 C C . GLU A 1 94 ? 12.556 -0.874 5.468 1.00 72.12 94 GLU A C 1
ATOM 720 O O . GLU A 1 94 ? 11.953 -1.914 5.109 1.00 72.12 94 GLU A O 1
#

Sequence (94 aa):
MSSVMNRKHIFTVEDAFYIEGRGVVLVGNCLVTKALLFPNQKLELVLPSGDLAVTEIIGVDYFTKCFSDNQAMGVLVALQHKEQAPLGTKVYAE

Foldseek 3Di:
DDPPPVWDFQFFFPDKAADPPFAMKGKGWGPDLDPDDDFQFKKWKQAPVRDIDIWTFHDKDWDDDPPDSTIMIITGTHPVDNDTRDGRITIIGD